Protein AF-A0A699VN58-F1 (afdb_monomer_lite)

InterPro domains:
  IPR013103 Reverse transcriptase, RNA-dependent DNA polymerase [PF07727] (1-38)

Sequence (82 aa):
EEEVYVCQPLGFEDPDHLNKVYKVVKALYGLHQAPRACQDKYVAEILKKFGLTDTKSASTPIDTEKPLLKDPNGEDVDVHTY

Structure (mmCIF, N/CA/C/O backbone):
data_AF-A0A699VN58-F1
#
_entry.id   AF-A0A699VN58-F1
#
loop_
_atom_site.group_PDB
_atom_site.id
_atom_site.type_symbol
_atom_site.label_atom_id
_atom_site.label_alt_id
_atom_site.label_comp_id
_atom_site.label_asym_id
_atom_site.label_entity_id
_atom_site.label_seq_id
_atom_site.pdbx_PDB_ins_code
_atom_site.Cartn_x
_atom_site.Cartn_y
_atom_site.Cartn_z
_atom_site.occupancy
_atom_site.B_iso_or_equiv
_atom_site.auth_seq_id
_atom_site.auth_comp_id
_atom_site.auth_asym_id
_atom_site.auth_atom_id
_atom_site.pdbx_PDB_model_num
ATOM 1 N N . GLU A 1 1 ? 22.753 2.387 4.479 1.00 65.44 1 GLU A N 1
ATOM 2 C CA . GLU A 1 1 ? 21.477 2.356 3.736 1.00 65.44 1 GLU A CA 1
ATOM 3 C C . GLU A 1 1 ? 21.057 0.907 3.588 1.00 65.44 1 GLU A C 1
ATOM 5 O O . GLU A 1 1 ? 21.931 0.073 3.403 1.00 65.44 1 GLU A O 1
ATOM 10 N N . GLU A 1 2 ? 19.771 0.596 3.739 1.00 67.38 2 GLU A N 1
ATOM 11 C CA . GLU A 1 2 ? 19.252 -0.742 3.436 1.00 67.38 2 GLU A CA 1
ATOM 12 C C . GLU A 1 2 ? 18.824 -0.744 1.967 1.00 67.38 2 GLU A C 1
ATOM 14 O O . GLU A 1 2 ? 17.947 0.026 1.568 1.00 67.38 2 GLU A O 1
ATOM 19 N N . GLU A 1 3 ? 19.515 -1.529 1.147 1.00 77.50 3 GLU A N 1
ATOM 20 C CA . GLU A 1 3 ? 19.258 -1.624 -0.285 1.00 77.50 3 GLU A CA 1
ATOM 21 C C . GLU A 1 3 ? 18.307 -2.791 -0.545 1.00 77.50 3 GLU A C 1
ATOM 23 O O . GLU A 1 3 ? 18.659 -3.951 -0.346 1.00 77.50 3 GLU A O 1
ATOM 28 N N . VAL A 1 4 ? 17.082 -2.477 -0.971 1.00 81.56 4 VAL A N 1
ATOM 29 C CA . VAL A 1 4 ? 16.068 -3.487 -1.287 1.00 81.56 4 VAL A CA 1
ATOM 30 C C . VAL A 1 4 ? 16.096 -3.764 -2.784 1.00 81.56 4 VAL A C 1
ATOM 32 O O . VAL A 1 4 ? 15.956 -2.846 -3.596 1.00 81.56 4 VAL A O 1
ATOM 35 N N . TYR A 1 5 ? 16.252 -5.034 -3.143 1.00 84.44 5 TYR A N 1
ATOM 36 C CA . TYR A 1 5 ? 16.220 -5.511 -4.521 1.00 84.44 5 TYR A CA 1
ATOM 37 C C . TYR A 1 5 ? 14.985 -6.380 -4.746 1.00 84.44 5 TYR A C 1
ATOM 39 O O . TYR A 1 5 ? 14.570 -7.116 -3.852 1.00 84.44 5 TYR A O 1
ATOM 47 N N . VAL A 1 6 ? 14.396 -6.292 -5.937 1.00 83.19 6 VAL A N 1
ATOM 48 C CA . VAL A 1 6 ? 13.216 -7.071 -6.3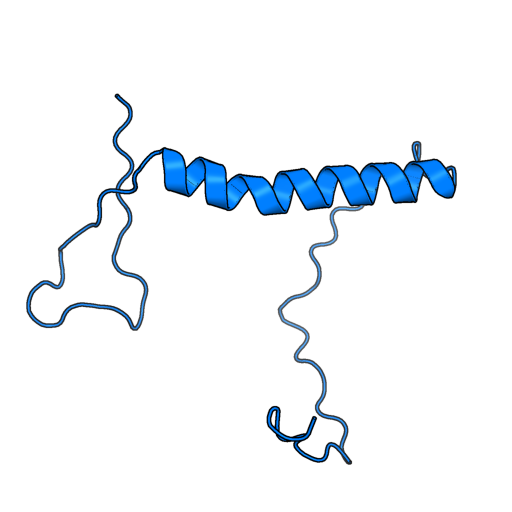28 1.00 83.19 6 VAL A CA 1
ATOM 49 C C . VAL A 1 6 ? 13.501 -7.794 -7.642 1.00 83.19 6 VAL A C 1
ATOM 51 O O . VAL A 1 6 ? 14.087 -7.222 -8.565 1.00 83.19 6 VAL A O 1
ATOM 54 N N . CYS A 1 7 ? 13.119 -9.070 -7.700 1.00 88.69 7 CYS A N 1
ATOM 55 C CA . CYS A 1 7 ? 13.213 -9.893 -8.904 1.00 88.69 7 CYS A CA 1
ATOM 56 C C . CYS A 1 7 ? 12.224 -9.423 -9.978 1.00 88.69 7 CYS A C 1
ATOM 58 O O . CYS A 1 7 ? 11.228 -8.766 -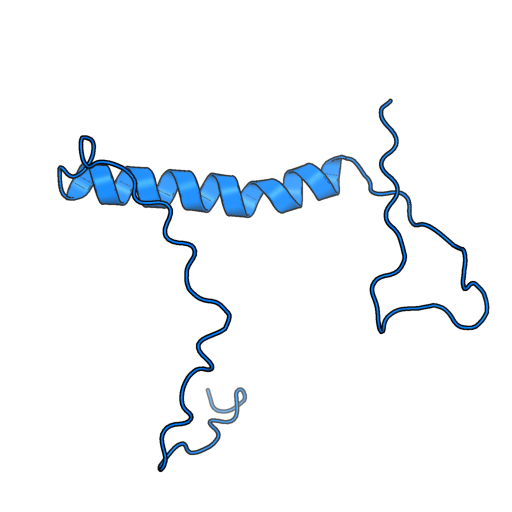9.673 1.00 88.69 7 CYS A O 1
ATOM 60 N N . GLN A 1 8 ? 12.485 -9.782 -11.236 1.00 85.25 8 GLN A N 1
ATOM 61 C CA . GLN A 1 8 ? 11.546 -9.510 -12.321 1.00 85.25 8 GLN A CA 1
ATOM 62 C C . GLN A 1 8 ? 10.225 -10.238 -12.055 1.00 85.25 8 GLN A C 1
ATOM 64 O O . GLN A 1 8 ? 10.240 -11.426 -11.721 1.00 85.25 8 GLN A O 1
ATOM 69 N N . PRO A 1 9 ? 9.086 -9.536 -12.139 1.00 83.06 9 PRO A N 1
ATOM 70 C CA . PRO A 1 9 ? 7.797 -10.179 -11.990 1.00 83.06 9 PRO A CA 1
ATOM 71 C C . PRO A 1 9 ? 7.504 -11.040 -13.221 1.00 83.06 9 PRO A C 1
ATOM 73 O O . PRO A 1 9 ? 7.828 -10.669 -14.351 1.00 83.06 9 PRO A O 1
ATOM 76 N N . LEU A 1 10 ? 6.847 -12.175 -12.987 1.00 81.75 10 LEU A N 1
ATOM 77 C CA . LEU A 1 10 ? 6.448 -13.110 -14.034 1.00 81.75 10 LEU A CA 1
ATOM 78 C C . LEU A 1 10 ? 5.607 -12.384 -15.099 1.00 81.75 10 LEU A C 1
ATOM 80 O O . LEU A 1 10 ? 4.595 -11.762 -14.774 1.00 81.75 10 LEU A O 1
ATOM 84 N N . GLY A 1 11 ? 6.034 -12.450 -16.363 1.00 84.25 11 GLY A N 1
ATOM 85 C CA . GLY A 1 11 ? 5.380 -11.763 -17.489 1.00 84.25 11 GLY A CA 1
ATOM 86 C C . GLY A 1 11 ? 5.887 -10.344 -17.784 1.00 84.25 11 GLY A C 1
ATOM 87 O O . GLY A 1 11 ? 5.423 -9.728 -18.741 1.00 84.25 11 GLY A O 1
ATOM 88 N N . PHE A 1 12 ? 6.850 -9.839 -17.010 1.00 80.25 12 PHE A N 1
ATOM 89 C CA . PHE A 1 12 ? 7.580 -8.592 -17.284 1.00 80.25 12 PHE A CA 1
ATOM 90 C C . PHE A 1 12 ? 9.094 -8.831 -17.365 1.00 80.25 12 PHE A C 1
ATOM 92 O O . PHE A 1 12 ? 9.899 -7.935 -17.106 1.00 80.25 12 PHE A O 1
ATOM 99 N N . GLU A 1 13 ? 9.468 -10.075 -17.667 1.00 88.25 13 GLU A N 1
ATOM 100 C CA . GLU A 1 13 ? 10.854 -10.493 -17.790 1.00 88.25 13 GLU A CA 1
ATOM 101 C C . GLU A 1 13 ? 11.487 -9.875 -19.041 1.00 88.25 13 GLU A C 1
ATOM 103 O O . GLU A 1 13 ? 10.894 -9.878 -20.120 1.00 88.25 13 GLU A O 1
ATOM 108 N N . ASP A 1 14 ? 12.692 -9.335 -18.890 1.00 85.25 14 ASP A N 1
ATOM 109 C CA . ASP A 1 14 ? 13.506 -8.826 -19.987 1.00 85.25 14 ASP A CA 1
ATOM 110 C C . ASP A 1 14 ? 14.211 -10.018 -20.667 1.00 85.25 14 ASP A C 1
ATOM 112 O O . ASP A 1 14 ? 15.079 -10.637 -20.035 1.00 85.25 14 ASP A O 1
ATOM 116 N N . PRO A 1 15 ? 13.878 -10.352 -21.933 1.00 85.62 15 PRO A N 1
ATOM 117 C CA . PRO A 1 15 ? 14.438 -11.515 -22.627 1.00 85.62 15 PRO A CA 1
ATOM 118 C C . PRO A 1 15 ? 15.961 -11.460 -22.771 1.00 85.62 15 PRO A C 1
ATOM 120 O O . PRO A 1 15 ? 16.616 -12.503 -22.794 1.00 85.62 15 PRO A O 1
ATOM 123 N N . ASP A 1 16 ? 16.527 -10.254 -22.834 1.00 89.88 16 ASP A N 1
ATOM 124 C CA . ASP A 1 16 ? 17.963 -10.031 -22.996 1.00 89.88 16 ASP A CA 1
ATOM 125 C C . ASP A 1 16 ? 18.691 -9.998 -21.637 1.00 89.88 16 ASP A C 1
ATOM 127 O O . ASP A 1 16 ? 19.919 -10.108 -21.570 1.00 89.88 16 ASP A O 1
ATOM 131 N N . HIS A 1 17 ? 17.947 -9.878 -20.529 1.00 82.75 17 HIS A N 1
ATOM 132 C CA . HIS A 1 17 ? 18.490 -9.700 -19.179 1.00 82.75 17 HIS A CA 1
ATOM 133 C C . HIS A 1 17 ? 17.733 -10.511 -18.113 1.00 82.75 17 HIS A C 1
ATOM 135 O O . HIS A 1 17 ? 17.338 -9.978 -17.070 1.00 82.75 17 HIS A O 1
ATOM 141 N N . LEU A 1 18 ? 17.616 -11.822 -18.331 1.00 78.44 18 LEU A N 1
ATOM 142 C CA . LEU A 1 18 ? 16.842 -12.763 -17.501 1.00 78.44 18 LEU A CA 1
ATOM 143 C C . LEU A 1 18 ? 17.192 -12.764 -15.995 1.00 78.44 18 LEU A C 1
ATOM 145 O O . LEU A 1 18 ? 16.348 -13.070 -15.163 1.00 78.44 18 LEU A O 1
ATOM 149 N N . ASN A 1 19 ? 18.426 -12.409 -15.617 1.00 81.69 19 ASN A N 1
ATOM 150 C CA . ASN A 1 19 ? 18.895 -12.441 -14.220 1.00 81.69 19 ASN A CA 1
ATOM 151 C C . ASN A 1 19 ? 19.001 -11.056 -13.557 1.00 81.69 19 ASN A C 1
ATOM 153 O O . ASN A 1 19 ? 19.651 -10.903 -12.520 1.00 81.69 19 ASN A O 1
ATOM 157 N N . LYS A 1 20 ? 18.425 -10.011 -14.158 1.00 83.12 20 LYS A N 1
ATOM 158 C CA . LYS A 1 20 ? 18.564 -8.645 -13.640 1.00 83.12 20 LYS A CA 1
ATOM 159 C C . LYS A 1 20 ? 17.542 -8.374 -12.537 1.00 83.12 20 LYS A C 1
ATOM 161 O O . LYS A 1 20 ? 16.346 -8.492 -12.763 1.00 83.12 20 LYS A O 1
ATOM 166 N N . VAL A 1 21 ? 18.013 -7.953 -11.366 1.00 84.06 21 VAL A N 1
ATOM 167 C CA . VAL A 1 21 ? 17.171 -7.472 -10.258 1.00 84.06 21 VAL A CA 1
ATOM 168 C C . VAL A 1 21 ? 17.085 -5.944 -10.266 1.00 84.06 21 VAL A C 1
ATOM 170 O O . VAL A 1 21 ? 18.045 -5.263 -10.639 1.00 84.06 21 VAL A O 1
ATOM 173 N N . TYR A 1 22 ? 15.951 -5.387 -9.841 1.00 82.88 22 TYR A N 1
ATOM 174 C CA . TYR A 1 22 ? 15.750 -3.937 -9.754 1.00 82.88 22 TYR A CA 1
ATOM 175 C C . TYR A 1 22 ? 15.954 -3.436 -8.327 1.00 82.88 22 TYR A C 1
ATOM 177 O O . TYR A 1 22 ? 15.464 -4.039 -7.374 1.00 82.88 22 TYR A O 1
ATOM 185 N N . LYS A 1 23 ? 16.643 -2.300 -8.176 1.00 84.50 23 LYS A N 1
ATOM 186 C CA . LYS A 1 23 ? 16.794 -1.613 -6.888 1.00 84.50 23 LYS A CA 1
ATOM 187 C C . LYS A 1 23 ? 15.552 -0.770 -6.611 1.00 84.50 23 LYS A C 1
ATOM 189 O O . LYS A 1 23 ? 15.233 0.140 -7.377 1.00 84.50 23 LYS A O 1
ATOM 194 N N . VAL A 1 24 ? 14.869 -1.044 -5.506 1.00 81.50 24 VAL A N 1
ATOM 195 C CA . VAL A 1 24 ? 13.712 -0.262 -5.065 1.00 81.50 24 VAL A CA 1
ATOM 196 C C . VAL A 1 24 ? 14.189 0.925 -4.241 1.00 81.50 24 VAL A C 1
ATOM 198 O O . VAL A 1 24 ? 14.925 0.786 -3.264 1.00 81.50 24 VAL A O 1
ATOM 201 N N . VAL A 1 25 ? 13.742 2.121 -4.620 1.00 84.12 25 VAL A N 1
ATOM 202 C CA . VAL A 1 25 ? 13.987 3.333 -3.834 1.00 84.12 25 VAL A CA 1
ATOM 203 C C . VAL A 1 25 ? 13.087 3.310 -2.599 1.00 84.12 25 VAL A C 1
ATOM 205 O O . VAL A 1 25 ? 11.876 3.132 -2.715 1.00 84.12 25 VAL A O 1
ATOM 208 N N . LYS A 1 26 ? 13.647 3.562 -1.411 1.00 79.56 26 LYS A N 1
ATOM 209 C CA . LYS A 1 26 ? 12.917 3.580 -0.126 1.00 79.56 26 LYS A CA 1
ATOM 210 C C . LYS A 1 26 ? 11.647 4.450 -0.140 1.00 79.56 26 LYS A C 1
ATOM 212 O O . LYS A 1 26 ? 10.663 4.118 0.513 1.00 79.56 26 LYS A O 1
ATOM 217 N N . ALA A 1 27 ? 11.643 5.539 -0.910 1.00 77.00 27 ALA A N 1
ATOM 218 C CA . ALA A 1 27 ? 10.466 6.388 -1.094 1.00 77.00 27 ALA A CA 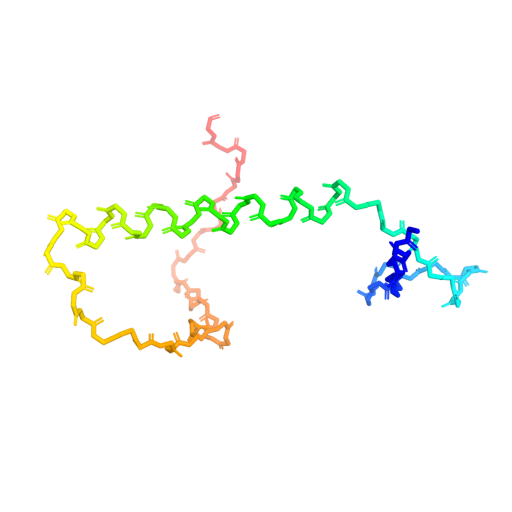1
ATOM 219 C C . ALA A 1 27 ? 9.275 5.639 -1.725 1.00 77.00 27 ALA A C 1
ATOM 221 O O . ALA A 1 27 ? 8.137 5.857 -1.318 1.00 77.00 27 ALA A O 1
ATOM 222 N N . LEU A 1 28 ? 9.525 4.714 -2.660 1.00 80.19 28 LEU A N 1
ATOM 223 C CA . LEU A 1 28 ? 8.481 3.890 -3.280 1.00 80.19 28 LEU A CA 1
ATOM 224 C C . LEU A 1 28 ? 7.874 2.897 -2.285 1.00 80.19 28 LEU A C 1
ATOM 226 O O . LEU A 1 28 ? 6.673 2.646 -2.328 1.00 80.19 28 LEU A O 1
ATOM 230 N N . TYR A 1 29 ? 8.671 2.381 -1.346 1.00 76.38 29 TYR A N 1
ATOM 231 C CA . TYR A 1 29 ? 8.149 1.562 -0.251 1.00 76.38 29 TYR A CA 1
ATOM 232 C C . TYR A 1 29 ? 7.182 2.359 0.633 1.00 76.38 29 TYR A C 1
ATOM 234 O O . TYR A 1 29 ? 6.069 1.905 0.897 1.00 76.38 29 TYR A O 1
ATOM 242 N N . GLY A 1 30 ? 7.568 3.577 1.028 1.00 78.75 30 GLY A N 1
ATOM 243 C CA . GLY A 1 30 ? 6.683 4.484 1.767 1.00 78.75 30 GLY A CA 1
ATOM 244 C C . GLY A 1 30 ? 5.408 4.820 0.987 1.00 78.75 30 GLY A C 1
ATOM 245 O O . GLY A 1 30 ? 4.316 4.780 1.551 1.00 78.75 30 GLY A O 1
ATOM 246 N N . LEU A 1 31 ? 5.525 5.061 -0.324 1.00 81.69 31 LEU A N 1
ATOM 247 C CA . LEU A 1 31 ? 4.376 5.267 -1.209 1.00 81.69 31 LEU A CA 1
ATOM 248 C C . LEU A 1 31 ? 3.449 4.046 -1.243 1.00 81.69 31 LEU A C 1
ATOM 250 O O . LEU A 1 31 ? 2.240 4.213 -1.191 1.00 81.69 31 LEU A O 1
ATOM 254 N N . HIS A 1 32 ? 3.983 2.826 -1.281 1.00 78.81 32 HIS A N 1
ATOM 255 C CA . HIS A 1 32 ? 3.177 1.605 -1.242 1.00 78.81 32 HIS A CA 1
ATOM 256 C C . HIS A 1 32 ? 2.497 1.382 0.124 1.00 78.81 32 HIS A C 1
ATOM 258 O O . HIS A 1 32 ? 1.388 0.850 0.193 1.00 78.81 32 HIS A O 1
ATOM 264 N N . GLN A 1 33 ? 3.126 1.808 1.221 1.00 80.69 33 GLN A N 1
ATOM 265 C CA . GLN A 1 33 ? 2.517 1.772 2.552 1.00 80.69 33 GLN A CA 1
ATOM 266 C C . GLN A 1 33 ? 1.452 2.855 2.761 1.00 80.69 33 GLN A C 1
ATOM 268 O O . GLN A 1 33 ? 0.537 2.637 3.552 1.00 80.69 33 GLN A O 1
ATOM 273 N N . ALA A 1 34 ? 1.536 3.991 2.063 1.00 80.06 34 ALA A N 1
ATOM 274 C CA . ALA A 1 34 ? 0.606 5.103 2.247 1.00 80.06 34 ALA A CA 1
ATOM 275 C C . ALA A 1 34 ? -0.870 4.705 2.011 1.00 80.06 34 ALA A C 1
ATOM 277 O O . ALA A 1 34 ? -1.684 4.981 2.891 1.00 80.06 34 ALA A O 1
ATOM 278 N N . PRO A 1 35 ? -1.242 3.982 0.934 1.00 84.94 35 PRO A N 1
ATOM 279 C CA . PRO A 1 35 ? -2.591 3.443 0.775 1.00 84.94 35 PRO A CA 1
ATOM 280 C C . PRO A 1 35 ? -3.043 2.542 1.929 1.00 84.94 35 PRO A C 1
ATOM 282 O O . PRO A 1 35 ? -4.181 2.670 2.372 1.00 84.94 35 PRO A O 1
ATOM 285 N N . ARG A 1 36 ? -2.163 1.674 2.456 1.00 78.06 36 ARG A N 1
ATOM 286 C CA . ARG A 1 36 ? -2.488 0.807 3.605 1.00 78.06 36 ARG A CA 1
ATOM 287 C C . ARG A 1 36 ? -2.752 1.621 4.866 1.00 78.06 36 ARG A C 1
ATOM 289 O O . ARG A 1 36 ? -3.796 1.465 5.483 1.00 78.06 36 ARG A O 1
ATOM 296 N N . ALA A 1 37 ? -1.867 2.566 5.179 1.00 76.44 37 ALA A N 1
ATOM 297 C CA . ALA A 1 37 ? -2.047 3.464 6.316 1.00 76.44 37 ALA A CA 1
ATOM 298 C C . ALA A 1 37 ? -3.345 4.289 6.206 1.00 76.44 37 ALA A C 1
ATOM 300 O O . ALA A 1 37 ? -4.019 4.539 7.207 1.00 76.44 37 ALA A O 1
ATOM 301 N N . CYS A 1 38 ? -3.729 4.688 4.988 1.00 81.62 38 CYS A N 1
ATOM 302 C CA . CYS A 1 38 ? -5.006 5.356 4.733 1.00 81.62 38 CYS A CA 1
ATOM 303 C C . CYS A 1 38 ? -6.210 4.433 4.980 1.00 81.62 38 CYS A C 1
ATOM 305 O O . CYS A 1 38 ? -7.192 4.872 5.580 1.00 81.62 38 CYS A O 1
ATOM 307 N N . GLN A 1 39 ? -6.138 3.172 4.547 1.00 85.19 39 GLN A N 1
ATOM 308 C CA . GLN A 1 39 ? -7.190 2.180 4.790 1.00 85.19 39 GLN A CA 1
ATOM 309 C C . GLN A 1 39 ? -7.356 1.899 6.283 1.00 85.19 39 GLN A C 1
ATOM 311 O O . GLN A 1 39 ? -8.477 1.970 6.781 1.00 85.19 39 GLN A O 1
ATOM 316 N N . ASP A 1 40 ? -6.261 1.681 7.010 1.00 85.69 40 ASP A N 1
ATOM 317 C CA . ASP A 1 40 ? -6.293 1.425 8.454 1.00 85.69 40 ASP A CA 1
ATOM 318 C C . ASP A 1 40 ? -6.973 2.571 9.211 1.00 85.69 40 ASP A C 1
ATOM 320 O O . ASP A 1 40 ? -7.816 2.348 10.084 1.00 85.69 40 ASP A O 1
ATOM 324 N N . LYS A 1 41 ? -6.667 3.819 8.830 1.00 89.69 41 LYS A N 1
ATOM 325 C CA . LYS A 1 41 ? -7.306 5.003 9.411 1.00 89.69 41 LYS A CA 1
ATOM 326 C C . LYS A 1 41 ? -8.807 5.039 9.122 1.00 89.69 41 LYS A C 1
ATOM 328 O O . LYS A 1 41 ? -9.591 5.269 10.040 1.00 89.69 41 LYS A O 1
ATOM 333 N N . TYR A 1 42 ? -9.210 4.812 7.874 1.00 88.44 42 TYR A N 1
ATOM 334 C CA . TYR A 1 42 ? -10.623 4.795 7.494 1.00 88.44 42 TYR A CA 1
ATOM 335 C C . TYR A 1 42 ? -11.395 3.692 8.232 1.00 88.44 42 TYR A C 1
ATOM 337 O O . TYR A 1 42 ? -12.455 3.953 8.800 1.00 88.44 42 TYR A O 1
ATOM 345 N N . VAL A 1 43 ? -10.835 2.482 8.295 1.00 87.69 43 VAL A N 1
ATOM 346 C CA . VAL A 1 43 ? -11.405 1.349 9.037 1.00 87.69 43 VAL A CA 1
ATOM 347 C C . VAL A 1 43 ? -11.567 1.706 10.514 1.00 87.69 43 VAL A C 1
ATOM 349 O O . VAL A 1 43 ? -12.649 1.516 11.067 1.00 87.69 43 VAL A O 1
ATOM 352 N N . ALA A 1 44 ? -10.547 2.297 11.140 1.00 88.88 44 ALA A N 1
ATOM 353 C CA . ALA A 1 44 ? -10.627 2.740 12.530 1.00 88.88 44 ALA A CA 1
ATOM 354 C C . ALA A 1 44 ? -11.733 3.790 12.751 1.00 88.88 44 ALA A C 1
ATOM 356 O O . ALA A 1 44 ? -12.466 3.715 13.740 1.00 88.88 44 ALA A O 1
ATOM 357 N N . GLU A 1 45 ? -11.905 4.745 11.832 1.00 91.88 45 GLU A N 1
ATOM 358 C CA . GLU A 1 45 ? -12.985 5.736 11.915 1.00 91.88 45 GLU A CA 1
ATOM 359 C C . GLU A 1 45 ? -14.374 5.109 11.772 1.00 91.88 45 GLU A C 1
ATOM 361 O O . GLU A 1 45 ? -15.291 5.484 12.507 1.00 91.88 45 GLU A O 1
ATOM 366 N N . ILE A 1 46 ? -14.541 4.146 10.864 1.00 92.38 46 ILE A N 1
ATOM 367 C CA . ILE A 1 46 ? -15.800 3.415 10.685 1.00 92.38 46 ILE A CA 1
ATOM 368 C C . ILE A 1 46 ? -16.121 2.587 11.932 1.00 92.38 46 ILE A C 1
ATOM 370 O O . ILE A 1 46 ? -17.209 2.731 12.491 1.00 92.38 46 ILE A O 1
ATOM 374 N N . LEU A 1 47 ? -15.171 1.796 12.435 1.00 92.06 47 LEU A N 1
ATOM 375 C CA . LEU A 1 47 ? -15.364 1.000 13.652 1.00 92.06 47 LEU A CA 1
ATOM 376 C C . LEU A 1 47 ? -15.729 1.882 14.849 1.00 92.06 47 LEU A C 1
ATOM 378 O O . LEU A 1 47 ? -16.636 1.544 15.609 1.00 92.06 47 LEU A O 1
ATOM 382 N N . LYS A 1 48 ? -15.094 3.053 14.977 1.00 93.31 48 LYS A N 1
ATOM 383 C CA . LYS A 1 48 ? -15.425 4.034 16.014 1.00 93.31 48 LYS A CA 1
ATOM 384 C C . LYS A 1 48 ? -16.841 4.593 15.861 1.00 93.31 48 LYS A C 1
ATOM 386 O O . LYS A 1 48 ? -17.549 4.701 16.858 1.00 93.31 48 LYS A O 1
ATOM 391 N N . LYS A 1 49 ? -17.267 4.940 14.642 1.00 94.00 49 LYS A N 1
ATOM 392 C CA . LYS A 1 49 ? -18.618 5.474 14.377 1.00 94.00 49 LYS A CA 1
ATOM 393 C C . LYS A 1 49 ? -19.727 4.490 14.747 1.00 94.00 49 LYS A C 1
ATOM 395 O O . LYS A 1 49 ? -20.778 4.926 15.202 1.00 94.00 49 LYS A O 1
ATOM 400 N N . PHE A 1 50 ? -19.488 3.193 14.573 1.00 93.81 50 PHE A N 1
ATOM 401 C CA . PHE A 1 50 ? -20.469 2.144 14.864 1.00 93.81 50 PHE A CA 1
ATOM 402 C C . PHE A 1 50 ? -20.284 1.476 16.237 1.00 93.81 50 PHE A C 1
ATOM 404 O O . PHE A 1 50 ? -21.009 0.537 16.550 1.00 93.81 50 PHE A O 1
ATOM 411 N N . GLY A 1 51 ? -19.341 1.943 17.067 1.00 91.44 51 GLY A N 1
ATOM 412 C CA . GLY A 1 51 ? -19.088 1.372 18.397 1.00 91.44 51 GLY A CA 1
ATOM 413 C C . GLY A 1 51 ? -18.516 -0.051 18.370 1.00 91.44 51 GLY A C 1
ATOM 414 O O . GLY A 1 51 ? -18.674 -0.798 19.328 1.00 91.44 51 GLY A O 1
ATOM 415 N N . LEU A 1 52 ? -17.856 -0.437 17.274 1.00 89.00 52 LEU A N 1
ATOM 416 C CA . LEU A 1 52 ? -17.304 -1.776 17.045 1.00 89.00 52 LEU A CA 1
ATOM 417 C C . LEU A 1 52 ? -15.813 -1.883 17.413 1.00 89.00 52 LEU A C 1
ATOM 419 O O . LEU A 1 52 ? -15.124 -2.782 16.932 1.00 89.00 52 LEU A O 1
ATOM 423 N N . THR A 1 53 ? -15.295 -0.985 18.252 1.00 87.50 53 THR A N 1
ATOM 424 C CA . THR A 1 53 ? -13.866 -0.917 18.607 1.00 87.50 53 THR A CA 1
ATOM 425 C C . THR A 1 53 ? -13.369 -2.120 19.409 1.00 87.50 53 THR A C 1
ATOM 427 O O . THR A 1 53 ? -12.206 -2.482 19.274 1.00 87.50 53 THR A O 1
ATOM 430 N N . ASP A 1 54 ? -14.245 -2.762 20.187 1.00 83.75 54 ASP A N 1
ATOM 431 C CA . ASP A 1 54 ? -13.909 -3.920 21.034 1.00 83.75 54 ASP A CA 1
ATOM 432 C C . ASP A 1 54 ? -14.209 -5.268 20.354 1.00 83.75 54 ASP A C 1
ATOM 434 O O . ASP A 1 54 ? -14.075 -6.339 20.953 1.00 83.75 54 ASP A O 1
ATOM 438 N N . THR A 1 55 ? -14.639 -5.236 19.089 1.00 75.81 55 THR A N 1
ATOM 439 C CA . THR A 1 55 ? -14.970 -6.448 18.336 1.00 75.81 55 THR A CA 1
ATOM 440 C C . THR A 1 55 ? -13.695 -7.223 18.028 1.00 75.81 55 THR A C 1
ATOM 442 O O . THR A 1 55 ? -12.713 -6.670 17.532 1.00 75.81 55 THR A O 1
ATOM 445 N N . LYS A 1 56 ? -13.702 -8.532 18.292 1.00 78.25 56 LYS A N 1
ATOM 446 C CA . LYS A 1 56 ? -12.578 -9.413 17.966 1.00 78.25 56 LYS A CA 1
ATOM 447 C C . LYS A 1 56 ? -12.324 -9.360 16.458 1.00 78.25 56 LYS A C 1
ATOM 449 O O . LYS A 1 56 ? -13.173 -9.786 15.680 1.00 78.25 56 LYS A O 1
ATOM 454 N N . SER A 1 57 ? -11.162 -8.841 16.060 1.00 70.88 57 SER A N 1
ATOM 455 C CA . SER A 1 57 ? -10.754 -8.825 14.656 1.00 70.88 57 SER A CA 1
ATOM 456 C C . SER A 1 57 ? -10.695 -10.261 14.137 1.00 70.88 57 SER A C 1
ATOM 458 O O . SER A 1 57 ? -9.927 -11.087 14.637 1.00 70.88 57 SER A O 1
ATOM 460 N N . ALA A 1 58 ? -11.547 -10.573 13.167 1.00 70.50 58 ALA A N 1
ATOM 461 C CA . ALA A 1 58 ? -11.463 -11.800 12.402 1.00 70.50 58 ALA A CA 1
ATOM 462 C C . ALA A 1 58 ? -10.702 -11.475 11.118 1.00 70.50 58 ALA A C 1
ATOM 464 O O . ALA A 1 58 ? -11.233 -10.849 10.206 1.00 70.50 58 ALA A O 1
ATOM 465 N N . SER A 1 59 ? -9.442 -11.900 11.052 1.00 63.53 59 SER A N 1
ATOM 466 C CA . SER A 1 59 ? -8.653 -11.858 9.821 1.00 63.53 59 SER A CA 1
ATOM 467 C C . SER A 1 59 ? -9.036 -13.046 8.944 1.00 63.53 59 SER A C 1
ATOM 469 O O . SER A 1 59 ? -8.211 -13.914 8.672 1.00 63.53 59 SER A O 1
ATOM 471 N N . THR A 1 60 ? -10.302 -13.134 8.543 1.00 68.69 60 THR A N 1
ATOM 472 C CA . THR A 1 60 ? -10.646 -13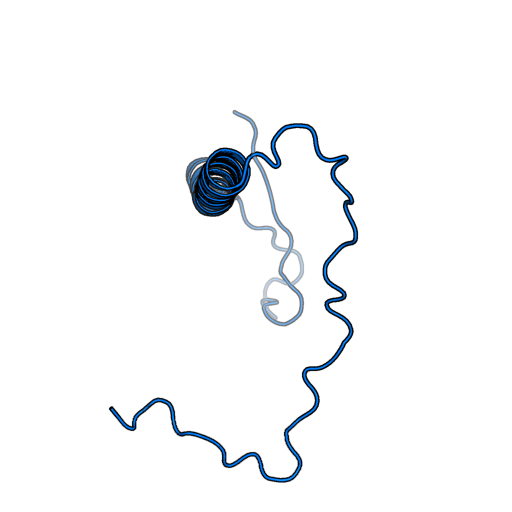.928 7.366 1.00 68.69 60 THR A CA 1
ATOM 473 C C . THR A 1 60 ? -10.120 -13.139 6.177 1.00 68.69 60 THR A C 1
ATOM 475 O O . THR A 1 60 ? -10.678 -12.071 5.903 1.00 68.69 60 THR A O 1
ATOM 478 N N . PRO A 1 61 ? -9.032 -13.574 5.513 1.00 61.22 61 PRO A N 1
ATOM 479 C CA . PRO A 1 61 ? -8.674 -12.971 4.242 1.00 61.22 61 PRO A CA 1
ATOM 480 C C . PRO A 1 61 ? -9.923 -12.998 3.361 1.00 61.22 61 PRO A C 1
ATOM 482 O O . PRO A 1 61 ? -10.640 -14.001 3.329 1.00 61.22 61 PRO A O 1
ATOM 485 N N . ILE A 1 62 ? -10.223 -11.869 2.713 1.00 63.31 62 ILE A N 1
ATOM 486 C CA . ILE A 1 62 ? -11.173 -11.887 1.606 1.00 63.31 62 ILE A CA 1
ATOM 487 C C . ILE A 1 62 ? -10.684 -12.985 0.671 1.00 63.31 62 ILE A C 1
ATOM 489 O O . ILE A 1 62 ? -9.513 -13.000 0.293 1.00 63.31 62 ILE A O 1
ATOM 493 N N . ASP A 1 63 ? -11.564 -13.935 0.386 1.00 56.44 63 ASP A N 1
ATOM 494 C CA . ASP A 1 63 ? -11.262 -15.018 -0.525 1.00 56.44 63 ASP A CA 1
ATOM 495 C C . ASP A 1 63 ? -11.098 -14.422 -1.925 1.00 56.44 63 ASP A C 1
ATOM 497 O O . ASP A 1 63 ? -12.070 -14.154 -2.634 1.00 56.44 63 ASP A O 1
ATOM 501 N N . THR A 1 64 ? -9.849 -14.143 -2.291 1.00 59.38 64 THR A N 1
ATOM 502 C CA . THR A 1 64 ? -9.463 -13.692 -3.631 1.00 59.38 64 THR A CA 1
ATOM 503 C C . THR A 1 64 ? -9.711 -14.763 -4.688 1.00 59.38 64 THR A C 1
ATOM 505 O O . THR A 1 64 ? -9.673 -14.455 -5.876 1.00 59.38 64 THR A O 1
ATOM 508 N N . GLU A 1 65 ? -9.984 -16.003 -4.275 1.00 60.22 65 GLU A N 1
ATOM 509 C CA . GLU A 1 65 ? -10.220 -17.145 -5.154 1.00 60.22 65 GLU A CA 1
ATOM 510 C C . GLU A 1 65 ? -11.700 -17.376 -5.430 1.00 60.22 65 GLU A C 1
ATOM 512 O O . GLU A 1 65 ? -12.039 -18.303 -6.163 1.00 60.22 65 GLU A O 1
ATOM 517 N N . LYS A 1 66 ? -12.596 -16.532 -4.902 1.00 61.91 66 LYS A N 1
ATOM 518 C CA . LYS A 1 66 ? -13.985 -16.510 -5.345 1.00 61.91 66 LYS A CA 1
ATOM 519 C C . LYS A 1 66 ? -14.063 -15.632 -6.597 1.00 61.91 66 LYS A C 1
ATOM 521 O O . LYS A 1 66 ? -14.192 -14.413 -6.455 1.00 61.91 66 LYS A O 1
ATOM 526 N N . PRO A 1 67 ? -13.977 -16.194 -7.825 1.00 61.34 67 PRO A N 1
ATOM 527 C CA . PRO A 1 67 ? -14.203 -15.409 -9.022 1.00 61.34 67 PRO A CA 1
ATOM 528 C C . PRO A 1 67 ? -15.565 -14.746 -8.873 1.00 61.34 67 PRO A C 1
ATOM 530 O O . PRO A 1 67 ? -16.552 -15.402 -8.523 1.00 61.34 67 PRO A O 1
ATOM 533 N N . LEU A 1 68 ? -15.597 -13.434 -9.095 1.00 65.88 68 LEU A N 1
ATOM 534 C CA . LEU A 1 68 ? -16.840 -12.705 -9.268 1.00 65.88 68 LEU A CA 1
ATOM 535 C C . LEU A 1 68 ? -17.625 -13.481 -10.327 1.00 65.88 68 LEU A C 1
ATOM 537 O O . LEU A 1 68 ? -17.197 -13.562 -11.480 1.00 65.88 68 LEU A O 1
ATOM 541 N N . LEU A 1 69 ? -18.696 -14.160 -9.910 1.00 59.16 69 LEU A N 1
ATOM 542 C CA . LEU A 1 69 ? -19.560 -14.866 -10.842 1.00 59.16 69 LEU A CA 1
ATOM 543 C C . LEU A 1 69 ? -20.018 -13.816 -11.844 1.00 59.16 69 LEU A C 1
ATOM 545 O O . LEU A 1 69 ? -20.615 -12.814 -11.452 1.00 59.16 69 LEU A O 1
ATOM 549 N N . LYS A 1 70 ? -19.673 -14.018 -13.118 1.00 62.94 70 LYS A N 1
ATOM 550 C CA . LYS A 1 70 ? -20.221 -13.196 -14.189 1.00 62.94 70 LYS A CA 1
ATOM 551 C C . LYS A 1 70 ? -21.733 -13.306 -14.066 1.00 62.94 70 LYS A C 1
ATOM 553 O O . LYS A 1 70 ? -22.254 -14.422 -1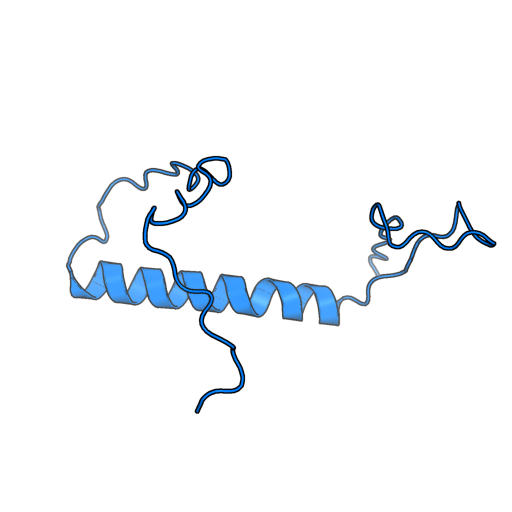4.014 1.00 62.94 70 LYS A O 1
ATOM 558 N N . ASP A 1 71 ? -22.410 -12.168 -13.961 1.00 65.88 71 ASP A N 1
ATOM 559 C CA . ASP A 1 71 ? -23.857 -12.154 -14.092 1.00 65.88 71 ASP A CA 1
ATOM 560 C C . ASP A 1 71 ? -24.181 -12.845 -15.431 1.00 65.88 71 ASP A C 1
ATOM 562 O O . ASP A 1 71 ? -23.553 -12.513 -16.442 1.00 65.88 71 ASP A O 1
ATOM 566 N N . PRO A 1 72 ? -25.070 -13.851 -15.470 1.00 66.00 72 PRO A N 1
ATOM 567 C CA . PRO A 1 72 ? -25.441 -14.510 -16.722 1.00 66.00 72 PRO A CA 1
ATOM 568 C C . PRO A 1 72 ? -26.019 -13.532 -17.759 1.00 66.00 72 PRO A C 1
ATOM 570 O O . PRO A 1 72 ? -26.066 -13.868 -18.940 1.00 66.00 72 PRO A O 1
ATOM 573 N N . ASN A 1 73 ? -26.414 -12.331 -17.332 1.00 69.62 73 ASN A N 1
ATOM 574 C CA . ASN A 1 73 ? -26.899 -11.236 -18.158 1.00 69.62 73 ASN A CA 1
ATOM 575 C C . ASN A 1 73 ? -25.901 -10.059 -18.255 1.00 69.62 73 ASN A C 1
ATOM 577 O O . ASN A 1 73 ? -26.298 -8.955 -18.622 1.00 69.62 73 ASN A O 1
ATOM 581 N N . GLY A 1 74 ? -24.633 -10.272 -17.881 1.00 59.88 74 GLY A N 1
ATOM 582 C CA . GLY A 1 74 ? -23.596 -9.246 -17.800 1.00 59.88 74 GLY A CA 1
ATOM 583 C C . GLY A 1 74 ? -23.219 -8.677 -19.164 1.00 59.88 74 GLY A C 1
ATOM 584 O O . GLY A 1 74 ? -22.341 -9.212 -19.841 1.00 59.88 74 GLY A O 1
ATOM 585 N N . GLU A 1 75 ? -23.871 -7.583 -19.551 1.00 69.19 75 GLU A N 1
ATOM 586 C CA . GLU A 1 75 ? -23.387 -6.721 -20.624 1.00 69.19 75 GLU A CA 1
ATOM 587 C C . GLU A 1 75 ? -22.035 -6.120 -20.223 1.00 69.19 75 GLU A C 1
ATOM 589 O O . GLU A 1 75 ? -21.849 -5.630 -19.106 1.00 69.19 75 GLU A O 1
ATOM 594 N N . ASP A 1 76 ? -21.080 -6.193 -21.147 1.00 66.06 76 ASP A N 1
ATOM 595 C CA . ASP A 1 76 ? -19.785 -5.538 -21.028 1.00 66.06 76 ASP A CA 1
ATOM 596 C C . ASP A 1 76 ? -20.017 -4.025 -21.096 1.00 66.06 76 ASP A C 1
ATOM 598 O O . ASP A 1 76 ? -20.375 -3.477 -22.139 1.00 66.06 76 ASP A O 1
ATOM 602 N N . VAL A 1 77 ? -19.907 -3.353 -19.953 1.00 63.97 77 VAL A N 1
ATOM 603 C CA . VAL A 1 77 ? -20.005 -1.896 -19.890 1.00 63.97 77 VAL A CA 1
ATOM 604 C C . VAL A 1 77 ? -18.669 -1.304 -20.318 1.00 63.97 77 VAL A C 1
ATOM 606 O O . VAL A 1 77 ? -17.692 -1.340 -19.569 1.00 63.97 77 VAL A O 1
ATOM 609 N N . ASP A 1 78 ? -18.639 -0.756 -21.533 1.00 67.44 78 ASP A N 1
ATOM 610 C CA . ASP A 1 78 ? -17.494 -0.013 -22.051 1.00 67.44 78 ASP A CA 1
ATOM 611 C C . ASP A 1 78 ? -17.181 1.179 -21.134 1.00 67.44 78 ASP A C 1
ATOM 613 O O . ASP A 1 78 ? -17.998 2.088 -20.938 1.00 67.44 78 ASP A O 1
ATOM 617 N N . VAL A 1 79 ? -15.961 1.172 -20.594 1.00 60.38 79 VAL A N 1
ATOM 618 C CA . VAL A 1 79 ? -15.413 2.186 -19.682 1.00 60.38 79 VAL A CA 1
ATOM 619 C C . VAL A 1 79 ? -15.414 3.591 -20.307 1.00 60.38 79 VAL A C 1
ATOM 621 O O . VAL A 1 79 ? -15.347 4.579 -19.575 1.00 60.38 79 VAL A O 1
ATOM 624 N N . HIS A 1 80 ? -15.548 3.713 -21.630 1.00 61.41 80 HIS A N 1
ATOM 625 C CA . HIS A 1 80 ? -15.600 4.995 -22.336 1.00 61.41 80 HIS A CA 1
ATOM 626 C C . HIS A 1 80 ? -16.994 5.639 -22.470 1.00 61.41 80 HIS A C 1
ATOM 628 O O . HIS A 1 80 ? -17.113 6.664 -23.141 1.00 61.41 80 HIS A O 1
ATOM 634 N N . THR A 1 81 ? -18.033 5.119 -21.807 1.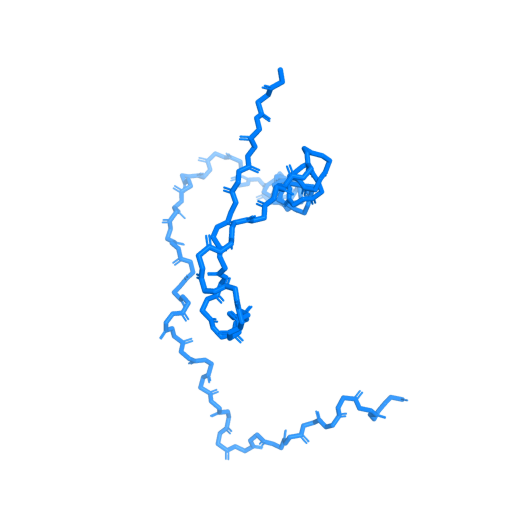00 63.28 81 THR A N 1
ATOM 635 C CA . THR A 1 81 ? -19.419 5.619 -21.960 1.00 63.28 81 THR A CA 1
ATOM 636 C C . THR A 1 81 ? -19.888 6.575 -20.844 1.00 63.28 81 THR A C 1
ATOM 638 O O . THR A 1 81 ? -21.011 6.450 -20.355 1.00 63.28 81 THR A O 1
ATOM 641 N N . TYR A 1 82 ? -19.053 7.539 -20.438 1.00 49.28 82 TYR A N 1
ATOM 642 C CA . TYR A 1 82 ? -19.477 8.687 -19.612 1.00 49.28 82 TYR A CA 1
ATOM 643 C C . TYR A 1 82 ? -19.414 9.998 -20.393 1.00 49.28 82 TYR A C 1
ATOM 645 O O . TYR A 1 82 ? -18.383 10.235 -21.061 1.00 49.28 82 TYR A O 1
#

Foldseek 3Di:
DDWDWAAQDPPRADPVCNGDIDTDDVVVVVVVCVVVVVVVVVVVVVCVVVVNPPPDDDPPPPPPVPPPPQDPPDDDDDPPPD

Organism: Tanacetum cinerariifolium (NCBI:txid118510)

Secondary structure (DSSP, 8-state):
---EEEPPPTT---TT-TTPPEEEPHHHHHHHHHHHHHHHHHHHHHHHHTT-TTS--------TTS--PPPTT-----TT--

pLDDT: mean 77.14, std 10.87, range [49.28, 94.0]

Radius of gyration: 20.44 Å; chains: 1; bounding box: 48×26×44 Å